Protein AF-A0A172UG42-F1 (afdb_monomer_lite)

Structure (mmCIF, N/CA/C/O backbone):
data_AF-A0A172UG42-F1
#
_entry.id   AF-A0A172UG42-F1
#
loop_
_atom_site.group_PDB
_atom_site.id
_atom_site.type_symbol
_atom_site.label_atom_id
_atom_site.label_alt_id
_atom_site.label_comp_id
_atom_site.label_asym_id
_atom_site.label_entity_id
_atom_site.label_seq_id
_atom_site.pdbx_PDB_ins_code
_atom_site.Cartn_x
_atom_site.Cartn_y
_atom_site.Cartn_z
_atom_site.occupancy
_atom_site.B_iso_or_equiv
_atom_site.auth_seq_id
_atom_site.auth_comp_id
_atom_site.auth_asym_id
_atom_site.auth_atom_id
_atom_site.pdbx_PDB_model_num
ATOM 1 N N . MET A 1 1 ? 12.724 -0.250 -1.279 1.00 81.31 1 MET A N 1
ATOM 2 C CA . MET A 1 1 ? 11.510 0.298 -0.647 1.00 81.31 1 MET A CA 1
ATOM 3 C C . MET A 1 1 ? 11.845 0.889 0.713 1.00 81.31 1 MET A C 1
ATOM 5 O O . MET A 1 1 ? 12.656 0.317 1.432 1.00 81.31 1 MET A O 1
ATOM 9 N N . ARG A 1 2 ? 11.232 2.016 1.071 1.00 89.75 2 ARG A N 1
ATOM 10 C CA . ARG A 1 2 ? 11.125 2.505 2.453 1.00 89.75 2 ARG A CA 1
ATOM 11 C C . ARG A 1 2 ? 9.653 2.501 2.844 1.00 89.75 2 ARG A C 1
ATOM 13 O O . ARG A 1 2 ? 8.813 2.765 1.991 1.00 89.75 2 ARG A O 1
ATOM 20 N N . VAL A 1 3 ? 9.352 2.241 4.109 1.00 92.62 3 VAL A N 1
ATOM 21 C CA . VAL A 1 3 ? 7.989 2.286 4.648 1.00 92.62 3 VAL A CA 1
ATOM 22 C C . VAL A 1 3 ? 7.969 3.125 5.922 1.00 92.62 3 VAL A C 1
ATOM 24 O O . VAL A 1 3 ? 8.929 3.097 6.692 1.00 92.62 3 VAL A O 1
ATOM 27 N N . ARG A 1 4 ? 6.917 3.922 6.124 1.00 93.06 4 ARG A N 1
ATOM 28 C CA . ARG A 1 4 ? 6.762 4.780 7.308 1.00 93.06 4 ARG A CA 1
ATOM 29 C C . ARG A 1 4 ? 5.299 5.031 7.653 1.00 93.06 4 ARG A C 1
ATOM 31 O O . ARG A 1 4 ? 4.438 4.958 6.778 1.00 93.06 4 ARG A O 1
ATOM 38 N N . HIS A 1 5 ? 5.055 5.429 8.899 1.00 92.88 5 HIS A N 1
ATOM 39 C CA . HIS A 1 5 ? 3.817 6.100 9.281 1.00 92.88 5 HIS A CA 1
ATOM 40 C C . HIS A 1 5 ? 3.936 7.613 9.095 1.00 92.88 5 HIS A C 1
ATOM 42 O O . HIS A 1 5 ? 4.923 8.229 9.498 1.00 92.88 5 HIS A O 1
ATOM 48 N N . GLU A 1 6 ? 2.907 8.213 8.514 1.00 91.88 6 GLU A N 1
ATOM 49 C CA . GLU A 1 6 ? 2.711 9.657 8.504 1.00 91.88 6 GLU A CA 1
ATOM 50 C C . GLU A 1 6 ? 2.040 10.130 9.795 1.00 91.88 6 GLU A C 1
ATOM 52 O O . GLU A 1 6 ? 1.378 9.365 10.499 1.00 91.88 6 GLU 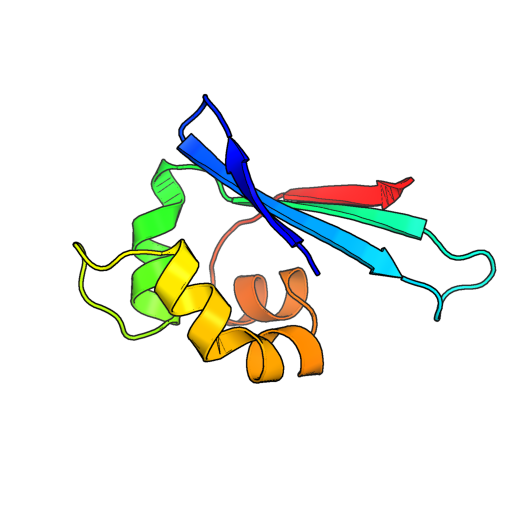A O 1
ATOM 57 N N . ARG A 1 7 ? 2.129 11.435 10.075 1.00 89.69 7 ARG A N 1
ATOM 58 C CA . ARG A 1 7 ? 1.438 12.061 11.221 1.00 89.69 7 ARG A CA 1
ATOM 59 C C . ARG A 1 7 ? -0.080 11.869 11.198 1.00 89.69 7 ARG A C 1
ATOM 61 O O . ARG A 1 7 ? -0.716 11.938 12.242 1.00 89.69 7 ARG A O 1
ATOM 68 N N . THR A 1 8 ? -0.652 11.654 10.017 1.00 89.25 8 THR A N 1
ATOM 69 C CA . THR A 1 8 ? -2.077 11.362 9.812 1.00 89.25 8 THR A CA 1
ATOM 70 C C . THR A 1 8 ? -2.451 9.918 10.162 1.00 89.25 8 THR A C 1
ATOM 72 O O . THR A 1 8 ? -3.622 9.566 10.096 1.00 89.25 8 THR A O 1
ATOM 75 N N . GLY A 1 9 ? -1.477 9.068 10.501 1.00 91.44 9 GLY A N 1
ATOM 76 C CA . GLY A 1 9 ? -1.663 7.633 10.714 1.00 91.44 9 GLY A CA 1
ATOM 77 C C . GLY A 1 9 ? -1.601 6.804 9.429 1.00 91.44 9 GLY A C 1
ATOM 78 O O . GLY A 1 9 ? -1.618 5.578 9.503 1.00 91.44 9 GLY A O 1
ATOM 79 N N . ALA A 1 10 ? -1.491 7.438 8.257 1.00 94.56 10 ALA A N 1
ATOM 80 C CA . ALA A 1 10 ? -1.339 6.727 6.993 1.00 94.56 10 ALA A CA 1
ATOM 81 C C . ALA A 1 10 ? -0.016 5.953 6.944 1.00 94.56 10 ALA A C 1
ATOM 83 O O . ALA A 1 10 ? 0.998 6.389 7.489 1.00 94.56 10 ALA A O 1
ATOM 84 N N . LEU A 1 11 ? -0.030 4.815 6.263 1.00 95.88 11 LEU A N 1
ATOM 85 C CA . LEU A 1 11 ? 1.158 4.037 5.950 1.00 95.88 11 LEU A CA 1
ATOM 86 C C . LEU A 1 11 ? 1.612 4.401 4.538 1.00 95.88 11 LEU A C 1
ATOM 88 O 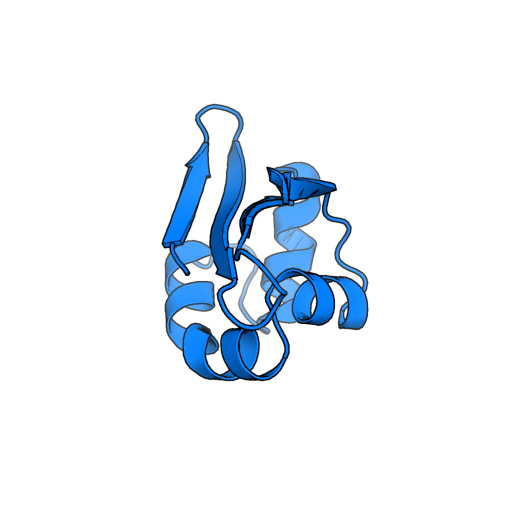O . LEU A 1 11 ? 0.820 4.358 3.597 1.00 95.88 11 LEU A O 1
ATOM 92 N N . VAL A 1 12 ? 2.879 4.770 4.390 1.00 96.12 12 VAL A N 1
ATOM 93 C CA . VAL A 1 12 ? 3.435 5.214 3.113 1.00 96.12 12 VAL A CA 1
ATOM 94 C C . VAL A 1 12 ? 4.645 4.373 2.755 1.00 96.12 12 VAL A C 1
ATOM 96 O O . VAL A 1 12 ? 5.645 4.371 3.475 1.00 96.12 12 VAL A O 1
ATOM 99 N N . PHE A 1 13 ? 4.559 3.709 1.608 1.00 94.88 13 PHE A N 1
ATOM 100 C CA . PHE A 1 13 ? 5.689 3.093 0.931 1.00 94.88 13 PHE A CA 1
ATOM 101 C C . PHE A 1 13 ? 6.283 4.101 -0.044 1.00 94.88 13 PHE A C 1
ATOM 103 O O . PHE A 1 13 ? 5.546 4.815 -0.721 1.00 94.88 13 PHE A O 1
ATOM 110 N N . SER A 1 14 ? 7.605 4.158 -0.135 1.00 94.06 14 SER A N 1
ATOM 111 C CA . SER A 1 14 ? 8.302 4.957 -1.134 1.00 94.06 14 SER A CA 1
ATOM 112 C C . SER A 1 14 ? 9.416 4.163 -1.794 1.00 94.06 14 SER A C 1
ATOM 114 O O . SER A 1 14 ? 10.150 3.420 -1.128 1.00 94.06 14 SER A O 1
ATOM 116 N N . GLY A 1 15 ? 9.606 4.375 -3.086 1.00 91.00 15 GLY A N 1
ATOM 117 C CA . GLY A 1 15 ? 10.656 3.715 -3.842 1.00 91.00 15 GLY A CA 1
ATOM 118 C C . GLY A 1 15 ? 11.043 4.484 -5.092 1.00 91.00 15 GLY A C 1
ATOM 119 O O . GLY A 1 15 ? 10.483 5.532 -5.399 1.00 91.00 15 GLY A O 1
ATOM 120 N N . TYR A 1 16 ? 12.040 3.941 -5.779 1.00 87.19 16 TYR A N 1
ATOM 121 C CA . TYR A 1 16 ? 12.500 4.423 -7.070 1.00 87.19 16 TYR A CA 1
ATOM 122 C C . TYR A 1 16 ? 12.563 3.224 -8.007 1.00 87.19 16 TYR A C 1
ATOM 124 O O . TYR A 1 16 ? 13.323 2.284 -7.755 1.00 87.19 16 TYR A O 1
ATOM 132 N N . ASP A 1 17 ? 11.737 3.240 -9.045 1.00 83.81 17 ASP A N 1
ATOM 133 C CA . ASP A 1 17 ? 11.747 2.230 -10.094 1.00 83.81 17 ASP A CA 1
ATOM 134 C C . ASP A 1 17 ? 12.743 2.663 -11.172 1.00 83.81 17 ASP A C 1
ATOM 136 O O . ASP A 1 17 ? 12.659 3.772 -11.691 1.00 83.81 17 ASP A O 1
ATOM 140 N N . ARG A 1 18 ? 13.714 1.800 -11.488 1.00 79.56 18 ARG A N 1
ATOM 141 C CA . ARG A 1 18 ? 14.734 2.028 -12.529 1.00 79.56 18 ARG A CA 1
ATOM 142 C C . ARG A 1 18 ? 14.494 1.218 -13.800 1.00 79.56 18 ARG A C 1
ATOM 144 O O . ARG A 1 18 ? 15.228 1.395 -14.767 1.00 79.56 18 ARG A O 1
ATOM 151 N N . ALA A 1 19 ? 13.533 0.298 -13.787 1.00 74.62 19 ALA A N 1
ATOM 152 C CA . ALA A 1 19 ? 13.249 -0.594 -14.903 1.00 74.62 19 ALA A CA 1
ATOM 153 C C . ALA A 1 19 ? 12.504 0.126 -16.037 1.00 74.62 19 ALA A C 1
ATOM 155 O O . ALA A 1 19 ? 12.585 -0.297 -17.190 1.00 74.62 19 ALA A O 1
ATOM 156 N N . HIS A 1 20 ? 11.810 1.228 -15.737 1.00 69.31 20 HIS A N 1
ATOM 157 C CA . HIS A 1 20 ? 11.168 2.070 -16.745 1.00 69.31 20 HIS A CA 1
ATOM 158 C C . HIS A 1 20 ? 12.127 3.120 -17.328 1.00 69.31 20 HIS A C 1
ATOM 160 O O . HIS A 1 20 ? 12.959 3.668 -16.614 1.00 69.31 20 HIS A O 1
ATOM 166 N N . LEU A 1 21 ? 11.996 3.409 -18.628 1.00 61.16 21 LEU A N 1
ATOM 167 C CA . LEU A 1 21 ? 12.831 4.311 -19.442 1.00 61.16 21 LEU A CA 1
ATOM 168 C C . LEU A 1 21 ? 12.956 5.732 -18.842 1.00 61.16 21 LEU A C 1
ATOM 170 O O . LEU A 1 21 ? 12.199 6.629 -19.200 1.00 61.16 21 LEU A O 1
ATOM 174 N N . GLY A 1 22 ? 13.923 5.928 -17.939 1.00 73.75 22 GLY A N 1
ATOM 175 C CA . GLY A 1 22 ? 14.192 7.193 -17.231 1.00 73.75 22 GLY A CA 1
ATOM 176 C C . GLY A 1 22 ? 14.111 7.099 -15.703 1.00 73.75 22 GLY A C 1
ATOM 177 O O . GLY A 1 22 ? 14.666 7.947 -15.009 1.00 73.75 22 GLY A O 1
ATOM 178 N N . GLY A 1 23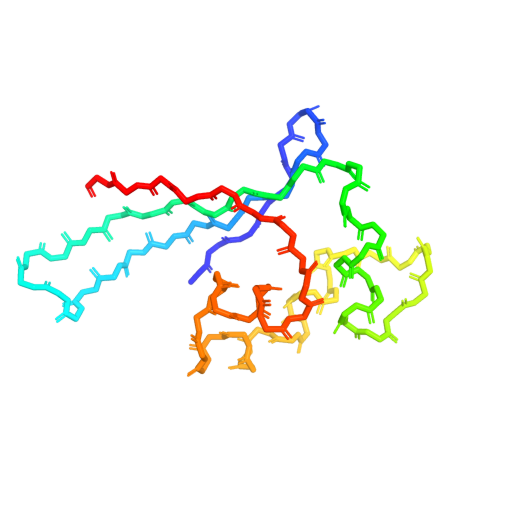 ? 13.503 6.027 -15.195 1.00 82.31 23 GLY A N 1
ATOM 179 C CA . GLY A 1 23 ? 13.207 5.790 -13.790 1.00 82.31 23 GLY A CA 1
ATOM 180 C C . GLY A 1 23 ? 12.230 6.807 -13.195 1.00 82.31 23 GLY A C 1
ATOM 181 O O . GLY A 1 23 ? 12.168 7.951 -13.629 1.00 82.31 23 GLY A O 1
ATOM 182 N N . TYR A 1 24 ? 11.449 6.395 -12.204 1.00 86.75 24 TYR A N 1
ATOM 183 C CA . TYR A 1 24 ? 10.519 7.288 -11.510 1.00 86.75 24 TYR A CA 1
ATOM 184 C C . TYR A 1 24 ? 10.513 7.005 -10.016 1.00 86.75 24 TYR A C 1
ATOM 186 O O . TYR A 1 24 ? 10.699 5.867 -9.571 1.00 86.75 24 TYR A O 1
ATOM 194 N N . GLU A 1 25 ? 10.305 8.049 -9.225 1.00 91.62 25 GLU A N 1
ATOM 195 C CA . GLU A 1 25 ? 10.022 7.898 -7.805 1.00 91.62 25 GLU A CA 1
ATOM 196 C C . GLU A 1 25 ? 8.529 7.665 -7.613 1.00 91.62 25 GLU A C 1
ATOM 198 O O . GLU A 1 25 ? 7.692 8.140 -8.384 1.00 91.62 25 GLU A O 1
ATOM 203 N N . TYR A 1 26 ? 8.181 6.905 -6.582 1.00 93.19 26 TYR A N 1
ATOM 204 C CA . TYR A 1 26 ? 6.788 6.638 -6.270 1.00 93.19 26 TYR A CA 1
ATOM 205 C C . TYR A 1 26 ? 6.503 6.660 -4.778 1.00 93.19 26 TYR A C 1
ATOM 207 O O . TYR A 1 26 ? 7.359 6.345 -3.945 1.00 93.19 26 TYR A O 1
ATOM 215 N N . LEU A 1 27 ? 5.246 6.973 -4.466 1.00 95.75 27 LEU A N 1
ATOM 216 C CA . LEU A 1 27 ? 4.613 6.747 -3.176 1.00 95.75 27 LEU A CA 1
ATOM 217 C C . LEU A 1 27 ? 3.394 5.851 -3.349 1.00 95.75 27 LEU A C 1
ATOM 219 O O . LEU A 1 27 ? 2.557 6.102 -4.215 1.00 95.75 27 LEU A O 1
ATOM 223 N N . VAL A 1 28 ? 3.271 4.853 -2.478 1.00 96.12 28 VAL A N 1
ATOM 224 C CA . VAL A 1 28 ? 2.026 4.108 -2.275 1.00 96.12 28 VAL A CA 1
ATOM 225 C C . VAL A 1 28 ? 1.504 4.438 -0.887 1.00 96.12 28 VAL A C 1
ATOM 227 O O . VAL A 1 28 ? 2.191 4.202 0.107 1.00 96.12 28 VAL A O 1
ATOM 230 N N . THR A 1 29 ? 0.300 4.991 -0.807 1.00 97.19 29 THR A N 1
ATOM 231 C CA . THR A 1 29 ? -0.306 5.430 0.453 1.00 97.19 29 THR A CA 1
ATOM 232 C C . THR A 1 29 ? -1.502 4.560 0.804 1.00 97.19 29 THR A C 1
ATOM 234 O O . THR A 1 29 ? -2.420 4.384 0.006 1.00 97.19 29 THR A O 1
ATOM 237 N N . VAL A 1 30 ? -1.505 4.043 2.030 1.00 97.00 30 VAL A N 1
ATOM 238 C CA . VAL A 1 30 ? -2.630 3.333 2.638 1.00 97.00 30 VAL A CA 1
ATOM 239 C C . VAL A 1 30 ? -3.175 4.188 3.774 1.00 97.00 30 VAL A C 1
ATOM 241 O O . VAL A 1 30 ? -2.448 4.567 4.696 1.00 97.00 30 VAL A O 1
ATOM 244 N N . ARG A 1 31 ? -4.467 4.505 3.704 1.00 96.38 31 ARG A N 1
ATOM 245 C CA . ARG A 1 31 ? -5.144 5.319 4.720 1.00 96.38 31 ARG A CA 1
ATOM 246 C C . ARG A 1 31 ? -5.251 4.567 6.058 1.00 96.38 31 ARG A C 1
ATOM 248 O O . ARG A 1 31 ? -5.350 3.337 6.046 1.00 96.38 31 ARG A O 1
ATOM 255 N N . PRO A 1 32 ? -5.249 5.268 7.206 1.00 95.56 32 PRO A N 1
ATOM 256 C CA . PRO A 1 32 ? -5.253 4.630 8.525 1.00 95.56 32 PRO A CA 1
ATOM 257 C C . PRO A 1 32 ? -6.438 3.674 8.738 1.00 95.56 32 PRO A C 1
ATOM 259 O O . PRO A 1 32 ? -6.277 2.624 9.358 1.00 95.56 32 PRO A O 1
ATOM 262 N N . GLU A 1 33 ? -7.609 3.974 8.170 1.00 95.56 33 GLU A N 1
ATOM 263 C CA . GLU A 1 33 ? -8.822 3.151 8.300 1.00 95.56 33 GLU A CA 1
ATOM 264 C C . GLU A 1 33 ? -8.680 1.782 7.619 1.00 95.56 33 GLU A C 1
ATOM 266 O O . GLU A 1 33 ? -9.418 0.848 7.920 1.00 95.56 33 GLU A O 1
ATOM 271 N N . VAL A 1 34 ? -7.718 1.657 6.703 1.00 95.00 34 VAL A N 1
ATOM 272 C CA . VAL A 1 34 ? -7.450 0.454 5.912 1.00 95.00 34 VAL A CA 1
ATOM 273 C C . VAL A 1 34 ? -6.355 -0.414 6.553 1.00 95.00 34 VAL A C 1
ATOM 275 O O . VAL A 1 34 ? -6.195 -1.579 6.192 1.00 95.00 34 VAL A O 1
ATOM 278 N N . LEU A 1 35 ? -5.633 0.081 7.566 1.00 94.31 35 LEU A N 1
ATOM 279 C CA . LEU A 1 35 ? -4.572 -0.685 8.236 1.00 94.31 35 LEU A CA 1
ATOM 280 C C . LEU A 1 35 ? -5.026 -2.027 8.831 1.00 94.31 35 LEU A C 1
ATOM 282 O O . LEU A 1 35 ? -4.246 -2.977 8.753 1.00 94.31 35 LEU A O 1
ATOM 286 N N . PRO A 1 36 ? -6.255 -2.190 9.364 1.00 95.38 36 PRO A N 1
ATOM 287 C CA . PRO A 1 36 ? -6.742 -3.512 9.754 1.00 95.38 36 PRO A CA 1
ATOM 288 C C . PRO A 1 36 ? -6.724 -4.527 8.600 1.00 95.38 36 PRO A C 1
ATOM 290 O O . PRO A 1 36 ? -6.373 -5.686 8.815 1.00 95.38 36 PRO A O 1
ATOM 293 N N . ALA A 1 37 ? -7.022 -4.096 7.369 1.00 95.69 37 ALA A N 1
ATOM 294 C CA . ALA A 1 37 ? -6.947 -4.954 6.187 1.00 95.69 37 ALA A CA 1
ATOM 295 C C . ALA A 1 37 ? -5.494 -5.302 5.825 1.00 95.69 37 ALA A C 1
ATOM 297 O O . ALA A 1 37 ? -5.222 -6.442 5.462 1.00 95.69 37 ALA A O 1
ATOM 298 N N . VAL A 1 38 ? -4.545 -4.372 6.002 1.00 95.88 38 VAL A N 1
ATOM 299 C CA . VAL A 1 38 ? -3.103 -4.653 5.838 1.00 95.88 38 VAL A CA 1
ATOM 300 C C . VAL A 1 38 ? -2.652 -5.744 6.812 1.00 95.88 38 VAL A C 1
ATOM 302 O O . VAL A 1 38 ? -1.977 -6.687 6.412 1.00 95.88 38 VAL A O 1
ATOM 305 N N . ARG A 1 39 ? -3.065 -5.662 8.083 1.00 96.44 39 ARG A N 1
ATOM 306 C CA . ARG A 1 39 ? -2.740 -6.674 9.105 1.00 96.44 39 ARG A CA 1
ATOM 307 C C . ARG A 1 39 ? -3.301 -8.044 8.758 1.00 96.44 39 ARG A C 1
ATOM 309 O O . ARG A 1 39 ? -2.572 -9.030 8.816 1.00 96.44 39 ARG A O 1
ATOM 316 N N . ALA A 1 40 ? -4.568 -8.088 8.353 1.00 96.00 40 ALA A N 1
ATOM 317 C CA . ALA A 1 40 ? -5.203 -9.320 7.902 1.00 96.00 40 ALA A CA 1
ATOM 318 C C . ALA A 1 40 ? -4.462 -9.921 6.697 1.00 96.00 40 ALA A C 1
ATOM 320 O O . ALA A 1 40 ? -4.221 -11.124 6.657 1.00 96.00 40 ALA A O 1
ATOM 321 N N . ALA A 1 41 ? -4.029 -9.080 5.756 1.00 95.50 41 ALA A N 1
ATOM 322 C CA . ALA A 1 41 ? -3.295 -9.499 4.569 1.00 95.50 41 ALA A CA 1
ATOM 323 C C . ALA A 1 41 ? -1.865 -10.001 4.856 1.00 95.50 41 ALA A C 1
ATOM 325 O O . ALA A 1 41 ? -1.324 -10.784 4.074 1.00 95.50 41 ALA A O 1
ATOM 326 N N . LEU A 1 42 ? -1.278 -9.572 5.979 1.00 95.62 42 LEU A N 1
ATOM 327 C CA . LEU A 1 42 ? -0.014 -10.071 6.536 1.00 95.62 42 LEU A CA 1
ATOM 328 C C . LEU A 1 42 ? -0.205 -11.304 7.436 1.00 95.62 42 LEU A C 1
ATOM 330 O O . LEU A 1 42 ? 0.775 -11.860 7.923 1.00 95.62 42 LEU A O 1
ATOM 334 N N . GLY A 1 43 ? -1.448 -11.718 7.704 1.00 95.94 43 GLY A N 1
ATOM 335 C CA . GLY A 1 43 ? -1.748 -12.824 8.615 1.00 95.94 43 GLY A CA 1
ATOM 336 C C . GLY A 1 43 ? -1.408 -12.536 10.082 1.00 95.94 43 GLY A C 1
ATOM 337 O O . GLY A 1 43 ? -1.247 -13.471 10.863 1.00 95.94 43 GLY A O 1
ATOM 338 N N . VAL A 1 44 ? -1.289 -11.261 10.472 1.00 96.81 44 VAL A N 1
ATOM 339 C CA . VAL A 1 44 ? -0.945 -10.858 11.844 1.00 96.81 44 VAL A CA 1
ATOM 340 C C . VAL A 1 44 ? -2.169 -10.384 12.625 1.00 96.81 44 VAL A C 1
ATOM 342 O O . VAL A 1 44 ? -3.176 -9.951 12.064 1.00 96.81 44 VAL A O 1
ATOM 345 N N . GLY A 1 45 ? -2.074 -10.4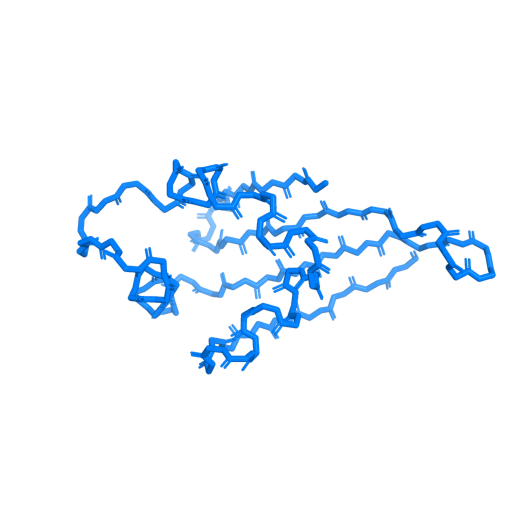46 13.954 1.00 94.75 45 GLY A N 1
ATOM 346 C CA . GLY A 1 45 ? -3.147 -10.012 14.846 1.00 94.75 45 GLY A CA 1
ATOM 347 C C . GLY A 1 45 ? -3.454 -8.504 14.768 1.00 94.75 45 GLY A C 1
ATOM 348 O O . GLY A 1 45 ? -2.617 -7.707 14.334 1.00 94.75 45 GLY A O 1
ATOM 349 N N . PRO A 1 46 ? -4.632 -8.074 15.261 1.00 92.25 46 PRO A N 1
ATOM 350 C CA . PRO A 1 46 ? -5.106 -6.686 15.166 1.00 92.25 46 PRO A CA 1
ATOM 351 C C . PRO A 1 46 ? -4.231 -5.668 15.914 1.00 92.25 46 PRO A C 1
ATOM 353 O O . PRO A 1 46 ? -4.250 -4.483 15.585 1.00 92.25 46 PRO A O 1
ATOM 356 N N . HIS A 1 47 ? -3.448 -6.129 16.892 1.00 92.12 47 HIS A N 1
ATOM 357 C CA . HIS A 1 47 ? -2.560 -5.305 17.718 1.00 92.12 47 HIS A CA 1
ATOM 358 C C . HIS A 1 47 ? -1.074 -5.484 17.393 1.00 92.12 47 HIS A C 1
ATOM 360 O O . HIS A 1 47 ? -0.239 -4.969 18.129 1.00 92.12 47 HIS A O 1
ATOM 366 N N . ALA A 1 48 ? -0.729 -6.226 16.335 1.00 94.38 48 ALA A N 1
ATOM 367 C CA . ALA A 1 48 ? 0.667 -6.366 15.924 1.00 94.38 48 ALA A CA 1
ATOM 368 C C . ALA A 1 48 ? 1.279 -4.988 15.600 1.00 94.38 48 ALA A C 1
ATOM 370 O O . ALA A 1 48 ? 0.558 -4.011 15.397 1.00 94.38 48 ALA A O 1
ATOM 371 N N . ASP A 1 49 ? 2.592 -4.873 15.468 1.00 93.50 49 ASP A N 1
ATOM 372 C CA . ASP A 1 49 ? 3.165 -3.704 14.798 1.00 93.50 49 ASP A CA 1
ATOM 373 C C . ASP A 1 49 ? 3.081 -3.934 13.280 1.00 93.50 49 ASP A C 1
ATOM 375 O O . ASP A 1 49 ? 3.460 -4.993 12.780 1.00 93.50 49 ASP A O 1
ATOM 379 N N . VAL A 1 50 ? 2.472 -2.997 12.545 1.00 93.50 50 VAL A N 1
ATOM 380 C CA . VAL A 1 50 ? 2.296 -3.158 11.092 1.00 93.50 50 VAL A CA 1
ATOM 381 C C . VAL A 1 50 ? 3.612 -2.940 10.351 1.00 93.50 50 VAL A C 1
ATOM 383 O O . VAL A 1 50 ? 3.841 -3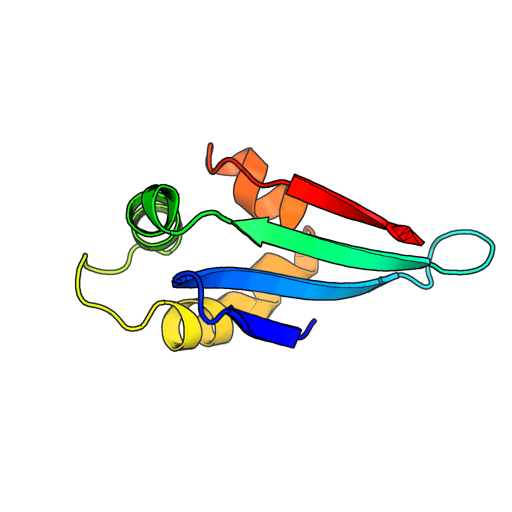.602 9.344 1.00 93.50 50 VAL A O 1
ATOM 386 N N . LEU A 1 51 ? 4.487 -2.059 10.843 1.00 92.94 51 LEU A N 1
ATOM 387 C CA . LEU A 1 51 ? 5.790 -1.820 10.233 1.00 92.94 51 LEU A CA 1
ATOM 388 C C . LEU A 1 51 ? 6.685 -3.040 10.407 1.00 92.94 51 LEU A C 1
ATOM 390 O O . LEU A 1 51 ? 7.270 -3.488 9.424 1.00 92.94 51 LEU A O 1
ATOM 394 N N . ASP A 1 52 ? 6.727 -3.626 11.603 1.00 94.06 52 ASP A N 1
ATOM 395 C CA . ASP A 1 52 ? 7.517 -4.841 11.835 1.00 94.06 52 ASP A CA 1
ATOM 396 C C . ASP A 1 52 ? 7.014 -6.004 10.974 1.00 94.06 52 ASP A C 1
ATOM 398 O O . ASP A 1 52 ? 7.809 -6.704 10.345 1.00 94.06 52 ASP A O 1
ATOM 402 N N . ALA A 1 53 ? 5.691 -6.176 10.875 1.00 95.25 53 ALA A N 1
ATOM 403 C CA . ALA A 1 53 ? 5.094 -7.205 10.028 1.00 95.25 53 ALA A CA 1
ATOM 404 C C . ALA A 1 53 ? 5.410 -6.996 8.533 1.00 95.25 53 ALA A C 1
ATOM 406 O O . ALA A 1 53 ? 5.700 -7.959 7.825 1.00 95.25 53 ALA A O 1
ATOM 407 N N . LEU A 1 54 ? 5.409 -5.750 8.049 1.00 93.94 54 LEU A N 1
ATOM 408 C CA . LEU A 1 54 ? 5.798 -5.423 6.672 1.00 93.94 54 LEU A CA 1
ATOM 409 C C . LEU A 1 54 ? 7.290 -5.647 6.423 1.00 93.94 54 LEU A C 1
ATOM 411 O O . LEU A 1 54 ? 7.660 -6.142 5.361 1.00 93.94 54 LEU A O 1
ATOM 415 N N . CYS A 1 55 ? 8.145 -5.311 7.390 1.00 92.69 55 CYS A N 1
ATOM 416 C CA . CYS A 1 55 ? 9.578 -5.581 7.319 1.00 92.69 55 CYS A CA 1
ATOM 417 C C . CYS A 1 55 ? 9.855 -7.087 7.243 1.00 92.69 55 CYS A C 1
ATOM 419 O O . CYS A 1 55 ? 10.689 -7.508 6.446 1.00 92.69 55 CYS A O 1
ATOM 421 N N . ALA A 1 56 ? 9.123 -7.903 8.006 1.00 95.12 56 ALA A N 1
ATOM 422 C CA . ALA A 1 56 ? 9.230 -9.359 7.944 1.00 95.12 56 ALA A CA 1
ATOM 423 C C . ALA A 1 56 ? 8.769 -9.940 6.592 1.00 95.12 56 ALA A C 1
ATOM 425 O O . ALA A 1 56 ? 9.291 -10.964 6.160 1.00 95.12 56 ALA A O 1
ATOM 426 N N . ALA A 1 57 ? 7.830 -9.281 5.906 1.00 94.62 57 ALA A N 1
ATOM 427 C CA . ALA A 1 57 ? 7.293 -9.701 4.609 1.00 94.62 57 ALA A CA 1
ATOM 428 C C . ALA A 1 57 ? 7.972 -9.025 3.397 1.00 94.62 57 ALA A C 1
ATOM 430 O O . ALA A 1 57 ? 7.498 -9.157 2.267 1.00 94.62 57 ALA A O 1
ATOM 431 N N . VAL A 1 58 ? 9.067 -8.280 3.599 1.00 92.19 58 VAL A N 1
ATOM 432 C CA . VAL A 1 58 ? 9.615 -7.373 2.575 1.00 92.19 58 VAL A CA 1
ATOM 433 C C . VAL A 1 58 ? 10.021 -8.079 1.283 1.00 92.19 58 VAL A C 1
ATOM 435 O O . VAL A 1 58 ? 9.773 -7.547 0.205 1.00 92.19 58 VAL A O 1
ATOM 438 N N . GLU A 1 59 ? 10.613 -9.270 1.364 1.00 92.00 59 GLU A N 1
ATOM 439 C CA . GLU A 1 59 ? 11.068 -10.007 0.179 1.00 92.00 59 GLU A CA 1
ATOM 440 C C . GLU A 1 59 ? 9.891 -10.433 -0.704 1.00 92.00 59 GLU A C 1
ATOM 442 O O . GLU A 1 59 ? 9.934 -10.263 -1.922 1.00 92.00 59 GLU A O 1
ATOM 447 N N . GLU A 1 60 ? 8.807 -10.907 -0.085 1.00 93.69 60 GLU A N 1
ATOM 448 C CA . GLU A 1 60 ? 7.578 -11.282 -0.784 1.00 93.69 60 GLU A CA 1
ATOM 449 C C . GLU A 1 60 ? 6.932 -10.065 -1.455 1.00 93.69 60 GLU A C 1
ATOM 451 O O . GLU A 1 60 ? 6.564 -10.114 -2.629 1.00 93.69 60 GLU A O 1
ATOM 456 N N . ILE A 1 61 ? 6.828 -8.955 -0.721 1.00 93.56 61 ILE A N 1
ATOM 457 C CA . ILE A 1 61 ? 6.238 -7.711 -1.221 1.00 93.56 61 ILE A CA 1
ATOM 458 C C . ILE A 1 61 ? 7.055 -7.178 -2.406 1.00 93.56 61 ILE A C 1
ATOM 460 O O . ILE A 1 61 ? 6.489 -6.831 -3.442 1.00 93.56 61 ILE A O 1
ATOM 464 N N . MET A 1 62 ? 8.384 -7.145 -2.284 1.00 90.06 62 MET A N 1
ATOM 465 C CA . MET A 1 62 ? 9.284 -6.645 -3.326 1.00 90.06 62 MET A CA 1
ATOM 466 C C . MET A 1 62 ? 9.296 -7.522 -4.582 1.00 90.06 62 MET A C 1
ATOM 468 O O . MET A 1 62 ? 9.518 -6.996 -5.670 1.00 90.06 62 MET A O 1
ATOM 472 N N . ALA A 1 63 ? 9.038 -8.828 -4.463 1.00 91.25 63 ALA A N 1
ATOM 473 C CA . ALA A 1 63 ? 8.990 -9.733 -5.611 1.00 91.25 63 ALA A CA 1
ATOM 474 C C . ALA A 1 63 ? 7.837 -9.419 -6.583 1.00 91.25 63 ALA A C 1
ATOM 476 O O . ALA A 1 63 ? 7.941 -9.714 -7.772 1.00 91.25 63 ALA A O 1
ATOM 477 N N . VAL A 1 64 ? 6.746 -8.820 -6.094 1.00 90.69 64 VAL A N 1
ATOM 478 C CA . VAL A 1 64 ? 5.553 -8.491 -6.899 1.00 90.69 64 VAL A CA 1
ATOM 479 C C . VAL A 1 64 ? 5.276 -6.984 -7.013 1.00 90.69 64 VAL A C 1
ATOM 481 O O . VAL A 1 64 ? 4.517 -6.565 -7.888 1.00 90.69 64 VAL A O 1
ATOM 484 N N . GLY A 1 65 ? 5.890 -6.170 -6.152 1.00 91.31 65 GLY A N 1
ATOM 485 C CA . GLY A 1 65 ? 5.661 -4.730 -6.019 1.00 91.31 65 GLY A CA 1
ATOM 486 C C . GLY A 1 65 ? 4.569 -4.402 -4.996 1.00 91.31 65 GLY A C 1
ATOM 487 O O . GLY A 1 65 ? 3.527 -5.054 -4.945 1.00 91.31 65 GLY A O 1
ATOM 488 N N . GLU A 1 66 ? 4.773 -3.350 -4.202 1.00 93.94 66 GLU A N 1
ATOM 489 C CA . GLU A 1 66 ? 3.951 -2.990 -3.037 1.00 93.94 66 GLU A CA 1
ATOM 490 C C . GLU A 1 66 ? 2.484 -2.782 -3.405 1.00 93.94 66 GLU A C 1
ATOM 492 O O . GLU A 1 66 ? 1.582 -3.336 -2.777 1.00 93.94 66 GLU A O 1
ATOM 497 N N . ARG A 1 67 ? 2.239 -2.010 -4.468 1.00 94.19 67 ARG A N 1
ATOM 498 C CA . ARG A 1 67 ? 0.884 -1.752 -4.962 1.00 94.19 67 ARG A CA 1
ATOM 499 C C . ARG A 1 67 ? 0.214 -3.040 -5.431 1.00 94.19 67 ARG A C 1
ATOM 501 O O . ARG A 1 67 ? -0.925 -3.299 -5.058 1.00 94.19 67 ARG A O 1
ATOM 508 N N . SER A 1 68 ? 0.906 -3.841 -6.237 1.00 94.94 68 SER A N 1
ATOM 509 C CA . SER A 1 68 ? 0.377 -5.110 -6.749 1.00 94.94 68 SER A CA 1
ATOM 510 C C . SER A 1 68 ? 0.054 -6.067 -5.604 1.00 94.94 68 SER A C 1
ATOM 512 O O . SER A 1 68 ? -1.012 -6.683 -5.595 1.00 94.94 68 SER A O 1
ATOM 514 N N . TRP A 1 69 ? 0.935 -6.135 -4.605 1.00 96.06 69 TRP A N 1
ATOM 515 C CA . TRP A 1 69 ? 0.747 -6.923 -3.395 1.00 96.06 69 TRP A CA 1
ATOM 516 C C . TRP A 1 69 ? -0.526 -6.491 -2.654 1.00 96.06 69 TRP A C 1
ATOM 518 O O . TRP A 1 69 ? -1.407 -7.322 -2.431 1.00 96.06 69 TRP A O 1
ATOM 528 N N . LEU A 1 70 ? -0.687 -5.194 -2.367 1.00 96.44 70 LEU A N 1
ATOM 529 C CA . LEU A 1 70 ? -1.871 -4.642 -1.693 1.00 96.44 70 LEU A CA 1
ATOM 530 C C . LEU A 1 70 ? -3.160 -4.896 -2.488 1.00 96.44 70 LEU A C 1
ATOM 532 O O . LEU A 1 70 ? -4.133 -5.423 -1.944 1.00 96.44 70 LEU A O 1
ATOM 536 N N . CYS A 1 71 ? -3.160 -4.599 -3.790 1.00 96.00 71 CYS A N 1
ATOM 537 C CA . CYS A 1 71 ? -4.326 -4.795 -4.649 1.00 96.00 71 CYS A CA 1
ATOM 538 C C . CYS A 1 71 ? -4.735 -6.271 -4.745 1.00 96.00 71 CYS A C 1
ATOM 540 O O . CYS A 1 71 ? -5.926 -6.570 -4.685 1.00 96.00 71 CYS A O 1
ATOM 542 N N . SER A 1 72 ? -3.774 -7.201 -4.826 1.00 96.31 72 SER A N 1
ATOM 543 C CA . SER A 1 72 ? -4.054 -8.648 -4.865 1.00 96.31 72 SER A CA 1
ATOM 544 C C . SER A 1 72 ? -4.773 -9.161 -3.611 1.00 96.31 72 SER A C 1
ATOM 546 O O . SER A 1 72 ? -5.455 -10.181 -3.656 1.00 96.31 72 SER A O 1
ATOM 548 N N . ARG A 1 73 ? -4.650 -8.425 -2.501 1.00 95.62 73 ARG A N 1
ATOM 549 C CA . ARG A 1 73 ? -5.250 -8.712 -1.191 1.00 95.62 73 ARG A CA 1
ATOM 550 C C . ARG A 1 73 ? -6.499 -7.881 -0.906 1.00 95.62 73 ARG A C 1
ATOM 552 O O . ARG A 1 73 ? -7.011 -7.906 0.208 1.00 95.62 73 ARG A O 1
ATOM 559 N N . GLY A 1 74 ? -6.983 -7.129 -1.896 1.00 96.06 74 GLY A N 1
ATOM 560 C CA . GLY A 1 74 ? -8.149 -6.265 -1.742 1.00 96.06 74 GLY A CA 1
ATOM 561 C C . GLY A 1 74 ? -7.912 -5.076 -0.810 1.00 96.06 74 GLY A C 1
ATOM 562 O O . GLY A 1 74 ? -8.876 -4.546 -0.266 1.00 96.06 74 GLY A O 1
ATOM 563 N N . VAL A 1 75 ? -6.657 -4.657 -0.610 1.00 96.62 75 VAL A N 1
ATOM 564 C CA . VAL A 1 75 ? -6.297 -3.506 0.225 1.00 96.62 75 VAL A CA 1
ATOM 565 C C . VAL A 1 75 ? -6.232 -2.246 -0.651 1.00 96.62 75 VAL A C 1
ATOM 567 O O . VAL A 1 75 ? -5.348 -2.153 -1.506 1.00 96.62 75 VAL A O 1
ATOM 570 N N . PRO A 1 76 ? -7.139 -1.264 -0.471 1.00 95.44 76 PRO A N 1
ATOM 571 C CA . PRO A 1 76 ? -7.101 -0.022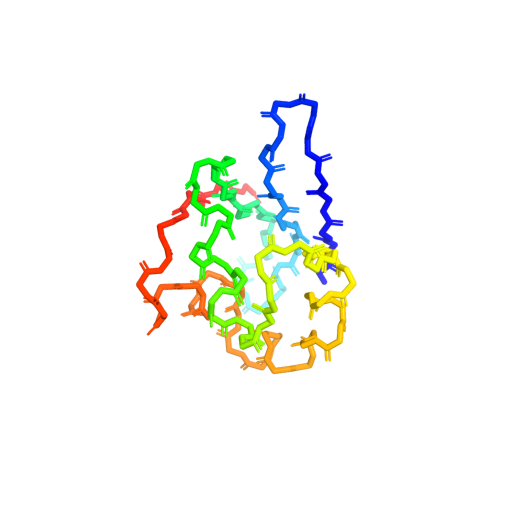 -1.238 1.00 95.44 76 PRO A CA 1
ATOM 572 C C . PRO A 1 76 ? -5.856 0.815 -0.925 1.00 95.44 76 PRO A C 1
ATOM 574 O O . PRO A 1 76 ? -5.491 0.985 0.240 1.00 95.44 76 PRO A O 1
ATOM 577 N N . CYS A 1 77 ? -5.247 1.391 -1.961 1.00 96.25 77 CYS A N 1
ATOM 578 C CA . CYS A 1 77 ? -4.107 2.293 -1.839 1.00 96.25 77 CYS A CA 1
ATOM 579 C C . CYS A 1 77 ? -4.063 3.307 -2.988 1.00 96.25 77 CYS A C 1
ATOM 581 O O . CYS A 1 77 ? -4.487 2.999 -4.106 1.00 96.25 77 CYS A O 1
ATOM 583 N N . ASP A 1 78 ? -3.472 4.467 -2.727 1.00 96.44 78 ASP A N 1
ATOM 584 C CA . ASP A 1 78 ? -3.223 5.506 -3.725 1.00 96.44 78 ASP A CA 1
ATOM 585 C C . ASP A 1 78 ? -1.779 5.413 -4.233 1.00 96.44 78 ASP A C 1
ATOM 587 O O . ASP A 1 78 ? -0.866 5.153 -3.449 1.00 96.44 78 ASP A O 1
ATOM 591 N N . LEU A 1 79 ? -1.566 5.618 -5.538 1.00 95.06 79 LEU A N 1
ATOM 592 C CA . LEU A 1 79 ? -0.239 5.678 -6.161 1.00 95.06 79 LEU A CA 1
ATOM 593 C C . LEU A 1 79 ? 0.022 7.096 -6.666 1.00 95.06 79 LEU A C 1
ATOM 595 O O . LEU A 1 79 ? -0.761 7.628 -7.451 1.00 95.06 79 LEU A O 1
ATOM 599 N N . GLN A 1 80 ? 1.164 7.652 -6.284 1.00 94.75 80 GLN A N 1
ATOM 600 C CA . GLN A 1 80 ? 1.701 8.887 -6.841 1.00 94.75 80 GLN A CA 1
ATOM 601 C C . GLN A 1 80 ? 3.090 8.609 -7.419 1.00 94.75 80 GLN A C 1
ATOM 603 O O . GLN A 1 80 ? 3.890 7.941 -6.770 1.00 94.75 80 GLN A O 1
ATOM 608 N N . THR A 1 81 ? 3.376 9.116 -8.619 1.00 92.25 81 THR A N 1
ATOM 609 C CA . THR A 1 81 ? 4.660 8.944 -9.321 1.00 92.25 81 THR A CA 1
ATOM 610 C C . THR A 1 81 ? 5.165 10.281 -9.852 1.00 92.25 81 THR A C 1
ATOM 612 O O . THR A 1 81 ? 4.338 11.119 -10.223 1.00 92.25 81 THR A O 1
ATOM 615 N N . TRP A 1 82 ? 6.482 10.469 -9.933 1.00 89.12 82 TRP A N 1
ATOM 616 C CA . TRP A 1 82 ? 7.115 11.622 -10.583 1.00 89.12 82 TRP A CA 1
ATOM 617 C C . TRP A 1 82 ? 8.521 11.305 -11.095 1.00 89.12 82 TRP A C 1
ATOM 619 O O . TRP A 1 82 ? 9.137 10.326 -10.608 1.00 89.12 82 TRP A O 1
#

Secondary structure (DSSP, 8-state):
-EEEE-TTS-EEEEEEE-SSTT-EEEEEEE-GGGHHHHHHHTT--TTS-HHHHHHHTHHHHHHH-HHHHHHHTT---EEEE-

Radius of gyration: 12.44 Å; chains: 1; bounding box: 24×25×37 Å

Foldseek 3Di:
DDWDADPQRKIKDWDWDPPDDPIKIKIKIAHNVLVCLLCVLLVHDPPDDSVVSCVVCVVVCVVQDVVRSCVVSVRDIDMDMD

Organism: NCBI:txid1682113

Sequence (82 aa):
MRVRHERTGALVFSGYDRAHLGGYEYLVTVRPEVLPAVRAALGVGPHADVLDALCAAVEEIMAVGERSWLCSRGVPCDLQTW

pLDDT: mean 92.16, std 6.26, range [61.16, 97.19]